Protein AF-A0A7G8GRQ2-F1 (afdb_monomer)

pLDDT: mean 92.29, std 4.64, range [76.75, 97.88]

Mean predicted aligned error: 3.94 Å

Radius of gyration: 13.97 Å; Cα contacts (8 Å, |Δi|>4): 128; chains: 1; bounding box: 30×27×38 Å

Structure (mmCIF, N/CA/C/O backbone):
data_AF-A0A7G8GRQ2-F1
#
_entry.id   AF-A0A7G8GRQ2-F1
#
loop_
_atom_site.group_PDB
_atom_site.id
_atom_site.type_symbol
_atom_site.label_atom_id
_atom_site.label_alt_id
_atom_site.label_comp_id
_atom_site.label_asym_id
_atom_site.label_entity_id
_atom_site.label_seq_id
_atom_site.pdbx_PDB_ins_code
_atom_site.Cartn_x
_atom_site.Cartn_y
_atom_site.Cartn_z
_atom_site.occupancy
_atom_site.B_iso_or_equiv
_atom_site.auth_seq_id
_atom_site.auth_comp_id
_atom_site.auth_asym_id
_atom_site.auth_atom_id
_atom_site.pdbx_PDB_model_num
ATOM 1 N N . MET A 1 1 ? -1.679 10.634 -0.866 1.00 83.69 1 MET A N 1
ATOM 2 C CA . MET A 1 1 ? -1.047 9.779 0.165 1.00 83.69 1 MET A CA 1
ATOM 3 C C . MET A 1 1 ? -1.827 10.027 1.447 1.00 83.69 1 MET A C 1
ATOM 5 O O . MET A 1 1 ? -2.154 11.190 1.668 1.00 83.69 1 MET A O 1
ATOM 9 N N . PRO A 1 2 ? -2.258 8.988 2.196 1.00 91.38 2 PRO A N 1
ATOM 10 C CA . PRO A 1 2 ? -3.297 9.176 3.208 1.00 91.38 2 PRO A CA 1
ATOM 11 C C . PRO A 1 2 ? -2.729 9.978 4.366 1.00 91.38 2 PRO A C 1
ATOM 13 O O . PRO A 1 2 ? -1.684 9.623 4.905 1.00 91.38 2 PRO A O 1
ATOM 16 N N . GLN A 1 3 ? -3.419 11.050 4.734 1.00 94.06 3 GLN A N 1
ATOM 17 C CA . GLN A 1 3 ? -3.066 11.836 5.907 1.00 94.06 3 GLN A CA 1
ATOM 18 C C . GLN A 1 3 ? -3.746 11.251 7.146 1.00 94.06 3 GLN A C 1
ATOM 20 O O . GLN A 1 3 ? -4.861 10.734 7.075 1.00 94.06 3 GLN A O 1
ATOM 25 N N . LEU A 1 4 ? -3.053 11.321 8.282 1.00 95.25 4 LEU A N 1
ATOM 26 C CA . LEU A 1 4 ? -3.534 10.786 9.550 1.00 95.25 4 LEU A CA 1
ATOM 27 C C . LEU A 1 4 ? -4.826 11.493 9.983 1.00 95.25 4 LEU A C 1
ATOM 29 O O . LEU A 1 4 ? -4.852 12.716 10.109 1.00 95.25 4 LEU A O 1
ATOM 33 N N . ASN A 1 5 ? -5.874 10.708 10.237 1.00 95.00 5 ASN A N 1
ATOM 34 C CA . ASN A 1 5 ? -7.220 11.147 10.618 1.00 95.00 5 ASN A CA 1
ATOM 35 C C . ASN A 1 5 ? -7.893 12.102 9.608 1.00 95.00 5 ASN A C 1
ATOM 37 O O . ASN A 1 5 ? -8.811 12.834 9.975 1.00 95.00 5 ASN A O 1
ATOM 41 N N . ALA A 1 6 ? -7.448 12.101 8.349 1.00 96.50 6 ALA A N 1
ATOM 42 C CA . ALA A 1 6 ? -8.084 12.852 7.272 1.00 96.50 6 ALA A CA 1
ATOM 43 C C . ALA A 1 6 ? -9.190 12.035 6.580 1.00 96.50 6 ALA A C 1
ATOM 45 O O . ALA A 1 6 ? -9.370 10.842 6.840 1.00 96.50 6 ALA A O 1
ATOM 46 N N . GLU A 1 7 ? -9.923 12.688 5.676 1.00 96.38 7 GLU A N 1
ATOM 47 C CA . GLU A 1 7 ? -10.927 12.023 4.847 1.00 96.38 7 GLU A CA 1
ATOM 48 C C . GLU A 1 7 ? -10.325 10.881 4.017 1.00 96.38 7 GLU A C 1
ATOM 50 O O . GLU A 1 7 ? -9.155 10.903 3.618 1.00 96.38 7 GLU A O 1
ATOM 55 N N . ALA 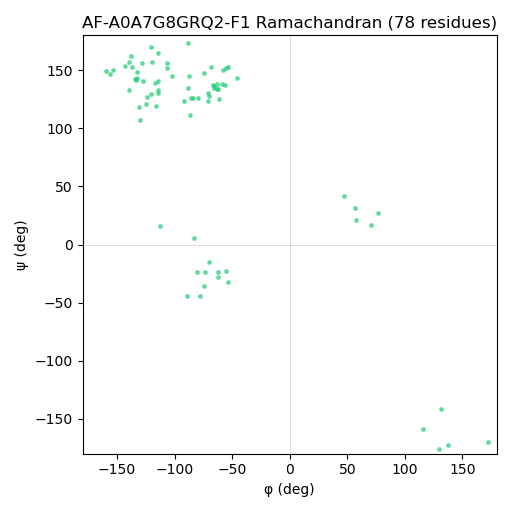A 1 8 ? -11.152 9.869 3.748 1.00 97.31 8 ALA A N 1
ATOM 56 C CA . ALA A 1 8 ? -10.761 8.752 2.906 1.00 97.31 8 ALA A CA 1
ATOM 57 C C . ALA A 1 8 ? -10.457 9.242 1.484 1.00 97.31 8 ALA A C 1
ATOM 59 O O . ALA A 1 8 ? -11.228 9.997 0.894 1.00 97.31 8 ALA A O 1
ATOM 60 N N . GLN A 1 9 ? -9.346 8.781 0.915 1.00 97.06 9 GLN A N 1
ATOM 61 C CA . GLN A 1 9 ? -8.939 9.126 -0.447 1.00 97.06 9 GLN A CA 1
ATOM 62 C C . GLN A 1 9 ? -9.156 7.929 -1.389 1.00 97.06 9 GLN A C 1
ATOM 64 O O . GLN A 1 9 ? -9.113 6.782 -0.934 1.00 97.06 9 GLN A O 1
ATOM 69 N N . PRO A 1 10 ? -9.314 8.151 -2.703 1.00 96.69 10 PRO A N 1
ATOM 70 C CA . PRO A 1 10 ? -9.397 7.068 -3.677 1.00 96.69 10 PRO A CA 1
ATOM 71 C C . PRO A 1 10 ? -8.155 6.164 -3.668 1.00 96.69 10 PRO A C 1
ATOM 73 O O . PRO A 1 10 ? -7.017 6.639 -3.630 1.00 96.69 10 PRO A O 1
ATOM 76 N N . ALA A 1 11 ? -8.377 4.856 -3.764 1.00 94.50 11 ALA A N 1
ATOM 77 C CA . ALA A 1 11 ? -7.358 3.819 -3.861 1.00 94.50 11 ALA A CA 1
ATOM 78 C C . ALA A 1 11 ? -7.692 2.884 -5.032 1.00 94.50 11 ALA A C 1
ATOM 80 O O . ALA A 1 11 ? -8.627 2.087 -4.967 1.00 94.50 11 ALA A O 1
ATOM 81 N N . VAL A 1 12 ? -6.924 2.994 -6.120 1.00 91.94 12 VAL A N 1
ATOM 82 C CA . VAL A 1 12 ? -7.133 2.199 -7.338 1.00 91.94 12 VAL A CA 1
ATOM 83 C C . VAL A 1 12 ? -6.284 0.926 -7.269 1.00 91.94 12 VAL A C 1
ATOM 85 O O . VAL A 1 12 ? -5.064 1.032 -7.113 1.00 91.94 12 VAL A O 1
ATOM 88 N N . PRO A 1 13 ? -6.883 -0.273 -7.393 1.00 89.19 13 PRO A N 1
ATOM 89 C CA . PRO A 1 13 ? -6.125 -1.516 -7.403 1.00 89.19 13 PRO A CA 1
ATOM 90 C C . PRO A 1 13 ? -5.241 -1.594 -8.652 1.00 89.19 13 PRO A C 1
ATOM 92 O O . PRO A 1 13 ? -5.670 -1.290 -9.765 1.00 89.19 13 PRO A O 1
ATOM 95 N N . LEU A 1 14 ? -3.996 -2.025 -8.459 1.00 89.38 14 LEU A N 1
ATOM 96 C CA . LEU A 1 14 ? -3.025 -2.252 -9.526 1.00 89.38 14 LEU A CA 1
ATOM 97 C C . LEU A 1 14 ? -2.586 -3.723 -9.530 1.00 89.38 14 LEU A C 1
ATOM 99 O O . LEU A 1 14 ? -2.659 -4.381 -8.490 1.00 89.38 14 LEU A O 1
ATOM 103 N N . PRO A 1 15 ? -2.086 -4.245 -10.666 1.00 88.94 15 PRO A N 1
ATOM 104 C CA . PRO A 1 15 ? -1.549 -5.601 -10.730 1.00 88.94 15 PRO A CA 1
ATOM 105 C C . PRO A 1 15 ? -0.445 -5.854 -9.693 1.00 88.94 15 PRO A C 1
ATOM 107 O O . PRO A 1 15 ? 0.300 -4.946 -9.314 1.00 88.94 15 PRO A O 1
ATOM 110 N N . ALA A 1 16 ? -0.291 -7.106 -9.262 1.00 89.38 16 ALA A N 1
ATOM 111 C CA . ALA A 1 16 ? 0.752 -7.489 -8.316 1.00 89.38 16 ALA A CA 1
ATOM 112 C C . ALA A 1 16 ? 2.165 -7.259 -8.888 1.00 89.38 16 ALA A C 1
ATOM 114 O O . ALA A 1 16 ? 2.455 -7.577 -10.043 1.00 89.38 16 ALA A O 1
ATOM 115 N N . HIS A 1 17 ? 3.069 -6.742 -8.053 1.00 88.25 17 HIS A N 1
ATOM 116 C CA . HIS A 1 17 ? 4.459 -6.466 -8.419 1.00 88.25 17 HIS A CA 1
ATOM 117 C C . HIS A 1 17 ? 5.418 -7.481 -7.779 1.00 88.25 17 HIS A C 1
ATOM 119 O O . HIS A 1 17 ? 5.166 -8.024 -6.703 1.00 88.25 17 HIS A O 1
ATOM 125 N N . ARG A 1 18 ? 6.562 -7.734 -8.431 1.00 90.31 18 ARG A N 1
ATOM 126 C CA . ARG A 1 18 ? 7.628 -8.587 -7.871 1.00 90.31 18 ARG A CA 1
ATOM 127 C C . ARG A 1 18 ? 8.246 -7.913 -6.645 1.00 90.31 18 ARG A C 1
ATOM 129 O O . ARG A 1 18 ? 8.592 -6.742 -6.729 1.00 90.31 18 ARG A O 1
ATOM 136 N N . LYS A 1 19 ? 8.497 -8.668 -5.568 1.00 91.25 19 LYS A N 1
ATOM 137 C CA . LYS A 1 19 ? 9.087 -8.144 -4.316 1.00 91.25 19 LYS A CA 1
ATOM 138 C C . LYS A 1 19 ? 10.396 -7.377 -4.511 1.00 91.25 19 LYS A C 1
ATOM 140 O O . LYS A 1 19 ? 10.623 -6.409 -3.807 1.00 91.25 19 LYS A O 1
ATOM 145 N N . VAL A 1 20 ? 11.207 -7.756 -5.503 1.00 90.75 20 VAL A N 1
ATOM 146 C CA . VAL A 1 20 ? 12.452 -7.046 -5.851 1.00 90.75 20 VAL A CA 1
ATOM 147 C C . VAL A 1 20 ? 12.236 -5.553 -6.135 1.00 90.75 20 VAL A C 1
ATOM 149 O O . VAL A 1 20 ? 13.164 -4.777 -5.981 1.00 90.75 20 VAL A O 1
ATOM 152 N N . TRP A 1 21 ? 11.022 -5.124 -6.502 1.00 88.38 21 TRP A N 1
ATOM 153 C CA . TRP A 1 21 ? 10.688 -3.708 -6.690 1.00 88.38 21 TRP A CA 1
ATOM 154 C C . TRP A 1 21 ? 10.645 -2.891 -5.400 1.00 88.38 21 TRP A C 1
ATOM 156 O O . TRP A 1 21 ? 10.656 -1.667 -5.476 1.00 88.38 21 TRP A O 1
ATOM 166 N N . LEU A 1 22 ? 10.609 -3.534 -4.234 1.00 90.62 22 LEU A N 1
ATOM 167 C CA . LEU A 1 22 ? 10.688 -2.830 -2.960 1.00 90.62 22 LEU A CA 1
ATOM 168 C C . LEU A 1 22 ? 12.106 -2.319 -2.671 1.00 90.62 22 LEU A C 1
ATOM 170 O O . LEU A 1 22 ? 12.233 -1.344 -1.939 1.00 90.62 22 LEU A O 1
ATOM 174 N N . GLU A 1 23 ? 13.152 -2.913 -3.261 1.00 88.19 23 GLU A N 1
ATOM 175 C CA . GLU A 1 23 ? 14.560 -2.611 -2.946 1.00 88.19 23 GLU A CA 1
ATOM 176 C C . GLU A 1 23 ? 15.106 -1.316 -3.582 1.00 88.19 23 GLU A C 1
ATOM 178 O O . GLU A 1 23 ? 15.757 -0.538 -2.872 1.00 88.19 23 GLU A O 1
ATOM 183 N N . PRO A 1 24 ? 14.860 -1.009 -4.875 1.00 84.06 24 PRO A N 1
ATOM 184 C CA . PRO A 1 24 ? 15.364 0.213 -5.489 1.00 84.06 24 PRO A CA 1
ATOM 185 C C . PRO A 1 24 ? 14.793 1.466 -4.819 1.00 84.06 24 PRO A C 1
ATOM 187 O O . PRO A 1 24 ? 13.586 1.580 -4.611 1.00 84.06 24 PRO A O 1
ATOM 190 N N . ARG A 1 25 ? 15.658 2.446 -4.528 1.00 86.25 25 ARG A N 1
ATOM 191 C CA . ARG A 1 25 ? 15.221 3.781 -4.087 1.00 86.25 25 ARG A CA 1
ATOM 192 C C . ARG A 1 25 ? 14.662 4.597 -5.255 1.00 86.25 25 ARG A C 1
ATOM 194 O O . ARG A 1 25 ? 13.700 5.334 -5.075 1.00 86.25 25 ARG A O 1
ATOM 201 N N . SER A 1 26 ? 15.247 4.439 -6.439 1.00 90.19 26 SER A N 1
ATOM 202 C CA . SER A 1 26 ? 14.750 5.004 -7.689 1.00 90.19 26 SER A CA 1
ATOM 203 C C . SER A 1 26 ? 15.248 4.196 -8.890 1.00 90.19 26 SER A C 1
ATOM 205 O O . SER A 1 26 ? 16.329 3.605 -8.836 1.00 90.19 26 SER A O 1
ATOM 207 N N . ALA A 1 27 ? 14.443 4.104 -9.950 1.00 90.12 27 ALA A N 1
ATOM 208 C CA . ALA A 1 27 ? 14.792 3.360 -11.160 1.00 90.12 27 ALA A CA 1
ATOM 209 C C . ALA A 1 27 ? 13.969 3.806 -12.377 1.00 90.12 27 ALA A C 1
ATOM 211 O O . ALA A 1 27 ? 12.789 4.144 -12.263 1.00 90.12 27 ALA A O 1
ATOM 212 N N . ALA A 1 28 ? 14.568 3.709 -13.566 1.00 90.25 28 ALA A N 1
ATOM 213 C CA . ALA A 1 28 ? 13.830 3.813 -14.819 1.00 90.25 28 ALA A CA 1
ATOM 214 C C . ALA A 1 28 ? 12.862 2.632 -14.965 1.00 90.25 28 ALA A C 1
ATOM 216 O O . ALA A 1 28 ? 13.227 1.467 -14.772 1.00 90.25 28 ALA A O 1
ATOM 217 N N . VAL A 1 29 ? 11.627 2.920 -15.363 1.00 86.50 29 VAL A N 1
ATOM 218 C CA . VAL A 1 29 ? 10.645 1.893 -15.695 1.00 86.50 29 VAL A CA 1
ATOM 219 C C . VAL A 1 29 ? 10.934 1.388 -17.107 1.00 86.50 29 VAL A C 1
ATOM 221 O O . VAL A 1 29 ? 11.012 2.159 -18.064 1.00 86.50 29 VAL A O 1
ATOM 224 N N . SER A 1 30 ? 11.083 0.067 -17.238 1.00 81.81 30 SER A N 1
ATOM 225 C CA . SER A 1 30 ? 11.332 -0.607 -18.522 1.00 81.81 30 SER A CA 1
ATOM 226 C C . SER A 1 30 ? 10.416 -0.116 -19.652 1.00 81.81 30 SER A C 1
ATOM 228 O O . SER A 1 30 ? 9.229 0.143 -19.435 1.00 81.81 30 SER A O 1
ATOM 230 N N . GLY A 1 31 ? 10.963 -0.037 -20.869 1.00 83.69 31 GLY A N 1
ATOM 231 C CA . GLY A 1 31 ? 10.219 0.386 -22.060 1.00 83.69 31 GLY A CA 1
ATOM 232 C C . GLY A 1 31 ? 9.978 1.895 -22.149 1.00 83.69 31 GLY A C 1
ATOM 233 O O . GLY A 1 31 ? 8.986 2.302 -22.738 1.00 83.69 31 GLY A O 1
ATOM 234 N N . ASN A 1 32 ? 10.850 2.714 -21.545 1.00 84.12 32 ASN A N 1
ATOM 235 C CA . ASN A 1 32 ? 10.756 4.180 -21.547 1.00 84.12 32 ASN A CA 1
ATOM 236 C C . ASN A 1 32 ? 9.425 4.715 -20.978 1.00 84.12 32 ASN A C 1
ATOM 238 O O . ASN A 1 32 ? 8.924 5.754 -21.397 1.00 84.12 32 ASN A O 1
ATOM 242 N N . ARG A 1 33 ? 8.839 3.991 -20.015 1.00 89.44 33 ARG A N 1
ATOM 243 C CA . ARG A 1 33 ? 7.542 4.330 -19.400 1.00 89.44 33 ARG A CA 1
ATOM 244 C C . ARG A 1 33 ? 7.648 5.360 -18.274 1.00 89.44 33 ARG A C 1
ATOM 246 O O . ARG A 1 33 ? 6.661 5.635 -17.602 1.00 89.44 33 ARG A O 1
ATOM 253 N N . GLY A 1 34 ? 8.840 5.910 -18.066 1.00 91.19 34 GLY A N 1
ATOM 254 C CA . GLY A 1 34 ? 9.119 6.924 -17.059 1.00 91.19 34 G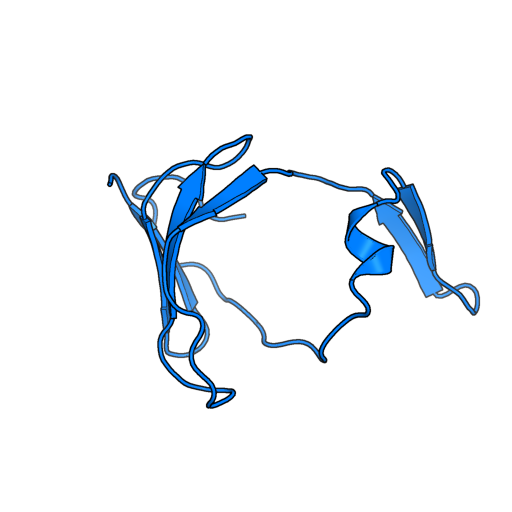LY A CA 1
ATOM 255 C C . GLY A 1 34 ? 10.080 6.443 -15.979 1.00 91.19 34 GLY A C 1
ATOM 256 O O . GLY A 1 34 ? 10.861 5.510 -16.177 1.00 91.19 34 GLY A O 1
ATOM 257 N N . TRP A 1 35 ? 10.024 7.116 -14.836 1.00 92.00 35 TRP A N 1
ATOM 258 C CA . TRP A 1 35 ? 10.913 6.930 -13.697 1.00 92.00 35 TRP A CA 1
ATOM 259 C C . TRP A 1 35 ? 10.085 6.708 -12.433 1.00 92.00 35 TRP A C 1
ATOM 261 O O . TRP A 1 35 ? 9.051 7.350 -12.255 1.00 92.00 35 TRP A O 1
ATOM 271 N N . ALA A 1 36 ? 10.529 5.800 -11.571 1.00 92.19 36 ALA A N 1
ATOM 272 C CA . ALA A 1 36 ? 9.922 5.552 -10.271 1.00 92.19 36 ALA A CA 1
ATOM 273 C C . ALA A 1 36 ? 10.897 5.948 -9.159 1.00 92.19 36 ALA A C 1
ATOM 275 O O . ALA A 1 36 ? 12.094 5.673 -9.250 1.00 92.19 36 ALA A O 1
ATOM 276 N N . GLU A 1 37 ? 10.375 6.553 -8.096 1.00 93.69 37 GLU A N 1
ATOM 277 C CA . GLU A 1 37 ? 11.106 6.886 -6.875 1.00 93.69 37 GLU A CA 1
ATOM 278 C C . GLU A 1 37 ? 10.279 6.467 -5.656 1.00 93.69 37 GLU A C 1
ATOM 280 O O . GLU A 1 37 ? 9.051 6.586 -5.639 1.00 93.69 37 GLU A O 1
ATOM 285 N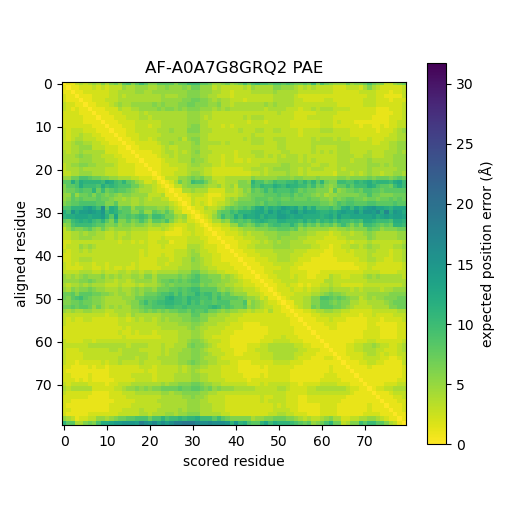 N . ARG A 1 38 ? 10.957 5.951 -4.630 1.00 92.81 38 ARG A N 1
ATOM 286 C CA . ARG A 1 38 ? 10.342 5.615 -3.349 1.00 92.81 38 ARG A CA 1
ATOM 287 C C . ARG A 1 38 ? 9.980 6.892 -2.592 1.00 92.81 38 ARG A C 1
ATOM 289 O O . ARG A 1 38 ? 10.859 7.679 -2.263 1.00 92.81 38 ARG A O 1
ATOM 296 N N . ILE A 1 39 ? 8.704 7.022 -2.233 1.00 93.00 39 ILE A N 1
ATOM 297 C CA . ILE A 1 39 ? 8.198 8.136 -1.414 1.00 93.00 39 ILE A CA 1
ATOM 298 C C . ILE A 1 39 ? 8.282 7.802 0.084 1.00 93.00 39 ILE A C 1
ATOM 300 O O . ILE A 1 39 ? 8.747 8.622 0.866 1.00 93.00 39 ILE A O 1
ATOM 304 N N . HIS A 1 40 ? 7.882 6.587 0.473 1.00 92.88 40 HIS A N 1
ATOM 305 C CA . HIS A 1 40 ? 7.893 6.105 1.858 1.00 92.88 40 HIS A CA 1
ATOM 306 C C . HIS A 1 40 ? 8.279 4.625 1.924 1.00 92.88 40 HIS A C 1
ATOM 308 O O . HIS A 1 40 ? 8.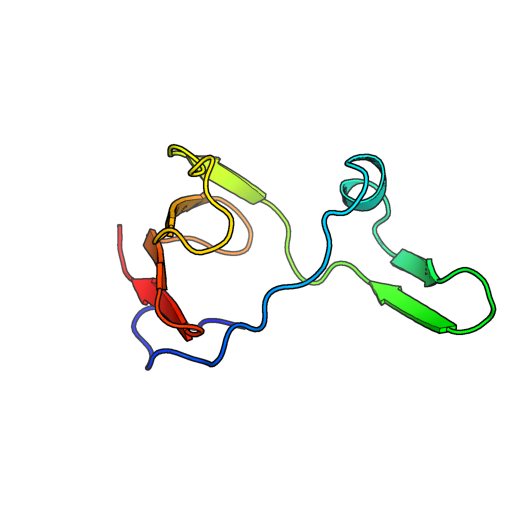048 3.874 0.969 1.00 92.88 40 HIS A O 1
ATOM 314 N N . ALA A 1 41 ? 8.840 4.206 3.055 1.00 94.50 41 ALA A N 1
ATOM 315 C CA . ALA A 1 41 ? 9.058 2.809 3.414 1.00 94.50 41 ALA A CA 1
ATOM 316 C C . ALA A 1 41 ? 8.706 2.543 4.883 1.00 94.50 41 ALA A C 1
ATOM 318 O O . ALA A 1 41 ? 8.596 3.451 5.707 1.00 94.50 41 ALA A O 1
ATOM 319 N N . GLY A 1 42 ? 8.523 1.265 5.197 1.00 94.62 42 GLY A N 1
ATOM 320 C CA . GLY A 1 42 ? 8.159 0.818 6.529 1.00 94.62 42 GLY A CA 1
ATOM 321 C C . GLY A 1 42 ? 7.826 -0.667 6.568 1.00 94.62 42 GLY A C 1
ATOM 322 O O . GLY A 1 42 ? 8.032 -1.401 5.596 1.00 94.62 42 GLY A O 1
ATOM 323 N N . SER A 1 43 ? 7.286 -1.080 7.702 1.00 96.31 43 SER A N 1
ATOM 324 C CA . SER A 1 43 ? 6.733 -2.400 7.978 1.00 96.31 43 SER A CA 1
ATOM 325 C C . SER A 1 43 ? 5.228 -2.302 8.223 1.00 96.31 43 SER A C 1
ATOM 327 O O . SER A 1 43 ? 4.666 -1.225 8.426 1.00 96.31 43 SER A O 1
ATOM 329 N N . TYR A 1 44 ? 4.556 -3.450 8.182 1.00 96.75 44 TYR A N 1
ATOM 330 C CA . TYR A 1 44 ? 3.165 -3.553 8.595 1.00 96.75 44 TYR A CA 1
ATOM 331 C C . TYR A 1 44 ? 2.938 -4.808 9.435 1.00 96.75 44 TYR A C 1
ATOM 333 O O . TYR A 1 44 ? 3.605 -5.827 9.243 1.00 96.75 44 TYR A O 1
ATOM 341 N N . CYS A 1 45 ? 1.939 -4.735 10.308 1.00 96.94 45 CYS A N 1
ATOM 342 C CA . CYS A 1 45 ? 1.409 -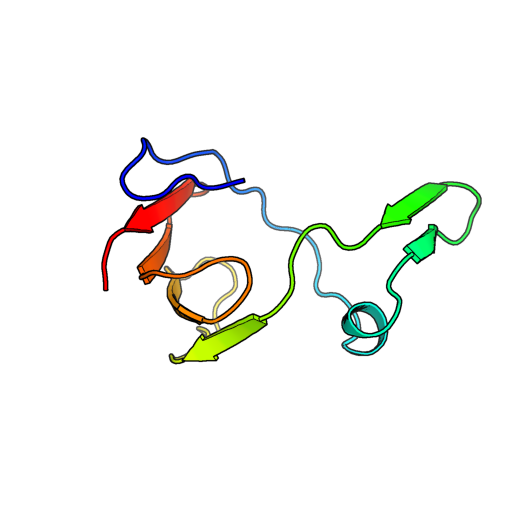5.847 11.082 1.00 96.94 45 CYS A CA 1
ATOM 343 C C . CYS A 1 45 ? -0.056 -6.091 10.692 1.00 96.94 45 CYS A C 1
ATOM 345 O O . CYS A 1 45 ? -0.828 -5.151 10.499 1.00 96.94 45 CYS A O 1
ATOM 347 N N . GLY A 1 46 ? -0.448 -7.359 10.566 1.00 94.44 46 GLY A N 1
ATOM 348 C CA . GLY A 1 46 ? -1.805 -7.756 10.187 1.00 94.44 46 GLY A CA 1
ATOM 349 C C . GLY A 1 46 ? -1.827 -8.904 9.181 1.00 94.44 46 GLY A C 1
ATOM 350 O O . GLY A 1 46 ? -0.795 -9.501 8.871 1.00 94.44 46 GLY A O 1
ATOM 351 N N . VAL A 1 47 ? -3.018 -9.224 8.675 1.00 93.12 47 VAL A N 1
ATOM 352 C CA . VAL A 1 47 ? -3.226 -10.311 7.710 1.00 93.12 47 VAL A CA 1
ATOM 353 C C . VAL A 1 47 ? -3.717 -9.720 6.399 1.00 93.12 47 VAL A C 1
ATOM 355 O O . VAL A 1 47 ? -4.786 -9.117 6.345 1.00 93.12 47 VAL A O 1
ATOM 358 N N . LEU A 1 48 ? -2.948 -9.922 5.329 1.00 91.75 48 LEU A N 1
ATOM 359 C CA . LEU A 1 48 ? -3.422 -9.617 3.985 1.00 91.75 48 LEU A CA 1
ATOM 360 C C . LEU A 1 48 ? -4.490 -10.642 3.576 1.00 91.75 48 LEU A C 1
ATOM 362 O O . LEU A 1 48 ? -4.253 -11.851 3.700 1.00 91.75 48 LEU A O 1
ATOM 366 N N . PRO A 1 49 ? -5.655 -10.199 3.081 1.00 90.19 49 PRO A N 1
ATOM 367 C CA . PRO A 1 49 ? -6.675 -11.114 2.610 1.00 90.19 49 PRO A CA 1
ATOM 368 C C . PRO A 1 49 ? -6.217 -11.832 1.334 1.00 90.19 49 PRO A C 1
ATOM 370 O O . PRO A 1 49 ? -5.418 -11.322 0.552 1.00 90.19 49 PRO A O 1
ATOM 373 N N . LYS A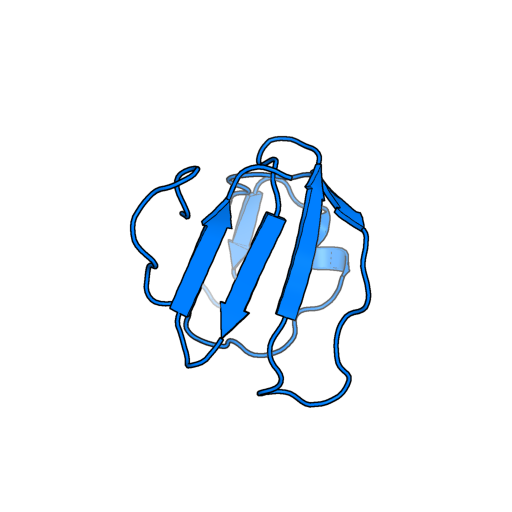 1 50 ? -6.749 -13.037 1.108 1.00 88.44 50 LYS A N 1
ATOM 374 C CA . LYS A 1 50 ? -6.477 -13.816 -0.114 1.00 88.44 50 LYS A CA 1
ATOM 375 C C . LYS A 1 50 ? -7.322 -13.371 -1.310 1.00 88.44 50 LYS A C 1
ATOM 377 O O . LYS A 1 50 ? -6.952 -13.652 -2.442 1.00 88.44 50 LYS A O 1
ATOM 382 N N . ALA A 1 51 ? -8.472 -12.747 -1.055 1.00 88.38 51 ALA A N 1
ATOM 383 C CA . ALA A 1 51 ? -9.379 -12.273 -2.092 1.00 88.38 51 ALA A CA 1
ATOM 384 C C . ALA A 1 51 ? -8.999 -10.850 -2.522 1.00 88.38 51 ALA A C 1
ATOM 386 O O . ALA A 1 51 ? -8.772 -9.992 -1.674 1.00 88.38 51 ALA A O 1
ATOM 387 N N . GLU A 1 52 ? -8.975 -10.604 -3.833 1.00 79.81 52 GLU A N 1
ATOM 388 C CA . GLU A 1 52 ? -8.454 -9.364 -4.435 1.00 79.81 52 GLU A CA 1
ATOM 389 C C . GLU A 1 52 ? -9.221 -8.094 -4.031 1.00 79.81 52 GLU A C 1
ATOM 391 O O . GLU A 1 52 ? -8.633 -7.021 -3.976 1.00 79.81 52 GLU A O 1
ATOM 396 N N . ASN A 1 53 ? -10.510 -8.221 -3.702 1.00 83.19 53 ASN A N 1
ATOM 397 C CA . ASN A 1 53 ? -11.391 -7.098 -3.356 1.00 83.19 53 ASN A CA 1
ATOM 398 C C . ASN A 1 53 ? 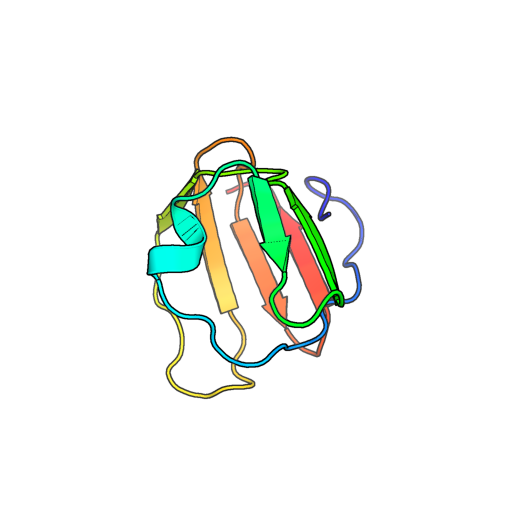-11.842 -7.113 -1.889 1.00 83.19 53 ASN A C 1
ATOM 400 O O . ASN A 1 53 ? -12.835 -6.477 -1.542 1.00 83.19 53 ASN A O 1
ATOM 404 N N . ALA A 1 54 ? -11.176 -7.894 -1.039 1.00 90.31 54 ALA A N 1
ATOM 405 C CA . ALA A 1 54 ? -11.499 -7.914 0.379 1.00 90.31 54 ALA A CA 1
ATOM 406 C C . ALA A 1 54 ? -10.993 -6.648 1.077 1.00 90.31 54 ALA A C 1
ATOM 408 O O . ALA A 1 54 ? -9.939 -6.114 0.732 1.00 90.31 54 ALA A O 1
ATOM 409 N N . ASP A 1 55 ? -11.734 -6.220 2.097 1.00 94.38 55 ASP A N 1
ATOM 410 C CA . ASP A 1 55 ? -11.316 -5.144 2.987 1.00 94.38 55 ASP A CA 1
ATOM 411 C C . ASP A 1 55 ? -9.960 -5.475 3.627 1.00 94.38 55 ASP A C 1
ATOM 413 O O . ASP A 1 55 ? -9.709 -6.597 4.081 1.00 94.38 55 ASP A O 1
ATOM 417 N N . ILE A 1 56 ? -9.088 -4.472 3.676 1.00 95.88 56 ILE A N 1
ATOM 418 C CA . ILE A 1 56 ? -7.755 -4.567 4.265 1.00 95.88 56 ILE A CA 1
ATOM 419 C C . ILE A 1 56 ? -7.713 -3.656 5.486 1.00 95.88 56 ILE A C 1
ATOM 421 O O . ILE A 1 56 ? -8.044 -2.475 5.389 1.00 95.88 56 ILE A O 1
ATOM 425 N N . THR A 1 57 ? -7.238 -4.198 6.604 1.00 96.75 57 THR A N 1
ATOM 426 C CA . THR A 1 57 ? -6.904 -3.434 7.809 1.00 96.75 57 THR A CA 1
ATOM 427 C C . THR A 1 57 ? -5.516 -3.854 8.271 1.00 96.75 57 THR A C 1
ATOM 429 O O . THR A 1 57 ? -5.304 -5.028 8.581 1.00 96.75 57 THR A O 1
ATOM 432 N N . LEU A 1 58 ? -4.569 -2.917 8.293 1.00 97.50 58 LEU A N 1
ATOM 433 C CA . LEU A 1 58 ? -3.175 -3.159 8.673 1.00 97.50 58 LEU A CA 1
ATOM 434 C C . LEU A 1 58 ? -2.689 -2.069 9.624 1.00 97.50 58 LEU A C 1
ATOM 436 O O . LEU A 1 58 ? -2.981 -0.894 9.420 1.00 97.50 58 LEU A O 1
ATOM 440 N N . GLN A 1 59 ? -1.873 -2.447 10.601 1.00 97.88 59 GLN A N 1
ATOM 441 C CA . GLN A 1 59 ? -1.089 -1.489 11.371 1.00 97.88 59 GLN A CA 1
ATOM 442 C C . GLN A 1 59 ? 0.193 -1.174 10.599 1.00 97.88 59 GLN A C 1
ATOM 444 O O . GLN A 1 59 ? 0.921 -2.095 10.232 1.00 97.88 59 GLN A O 1
ATOM 449 N N . LEU A 1 60 ? 0.470 0.104 10.348 1.00 97.19 60 LEU A N 1
ATOM 450 C CA . LEU A 1 60 ? 1.677 0.573 9.669 1.00 97.19 60 LEU A CA 1
ATOM 451 C C . LEU A 1 60 ? 2.690 1.147 10.658 1.00 97.19 60 LEU A C 1
ATOM 453 O O . LEU A 1 60 ? 2.313 1.803 11.638 1.00 97.19 60 LEU A O 1
ATOM 457 N N . GLU A 1 61 ? 3.968 0.936 10.354 1.00 96.44 61 GLU A N 1
ATOM 458 C CA . GLU A 1 61 ? 5.121 1.420 11.111 1.00 96.44 61 GLU A CA 1
ATOM 459 C C . GLU A 1 61 ? 6.220 1.893 10.142 1.00 96.44 61 GLU A C 1
ATOM 461 O O . GLU A 1 61 ? 6.557 1.185 9.194 1.00 96.44 61 GLU A O 1
ATOM 466 N N . GLY A 1 62 ? 6.811 3.070 10.370 1.00 94.69 62 GLY A N 1
ATOM 467 C CA . GLY A 1 62 ? 7.866 3.637 9.519 1.00 94.69 62 GLY A CA 1
ATOM 468 C C . GLY A 1 62 ? 7.582 5.088 9.145 1.00 94.69 62 GLY A C 1
ATOM 469 O O . GLY A 1 62 ? 7.052 5.841 9.960 1.00 94.69 62 GLY A O 1
ATOM 470 N N . ASP A 1 63 ? 7.899 5.473 7.905 1.00 94.00 63 ASP A N 1
ATOM 471 C CA . ASP A 1 63 ? 7.645 6.838 7.413 1.00 94.00 63 ASP A CA 1
ATOM 472 C C . ASP A 1 63 ? 6.143 7.186 7.407 1.00 94.00 63 ASP A C 1
ATOM 474 O O . ASP A 1 63 ? 5.759 8.355 7.451 1.00 94.00 63 ASP A O 1
ATOM 478 N N . LEU A 1 64 ? 5.296 6.153 7.345 1.00 92.88 64 LEU A N 1
ATOM 479 C CA . LEU A 1 64 ? 3.859 6.228 7.550 1.00 92.88 64 LEU A CA 1
ATOM 480 C C . LEU A 1 64 ? 3.465 5.329 8.721 1.00 92.88 64 LEU A C 1
ATOM 482 O O . LEU A 1 64 ? 3.798 4.146 8.733 1.00 92.88 64 LEU A O 1
ATOM 486 N N . GLN A 1 65 ? 2.711 5.882 9.669 1.00 95.81 65 GLN A N 1
ATOM 487 C CA . GLN A 1 65 ? 2.321 5.195 10.899 1.00 95.81 65 GLN A CA 1
ATOM 488 C C . GLN A 1 65 ? 0.826 5.346 11.187 1.00 95.81 65 GLN A C 1
ATOM 490 O O . GLN A 1 65 ? 0.252 6.411 10.957 1.00 95.81 65 GLN A O 1
ATOM 495 N N . GLY A 1 66 ? 0.214 4.293 11.726 1.00 96.75 66 GLY A N 1
ATOM 496 C CA . GLY A 1 66 ? -1.207 4.267 12.087 1.00 96.75 66 GLY A CA 1
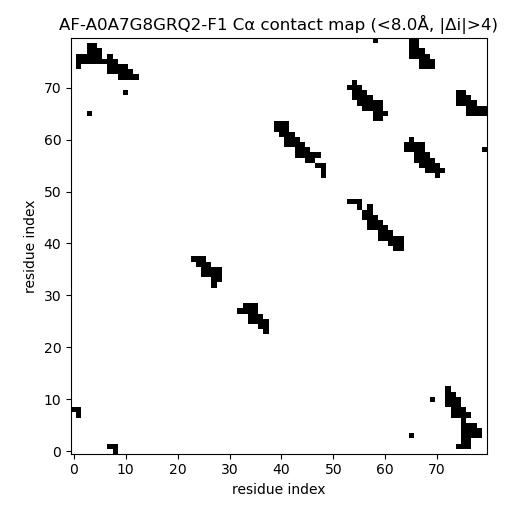ATOM 497 C C . GLY A 1 66 ? -1.940 3.051 11.526 1.00 96.75 66 GLY A C 1
ATOM 498 O O . GLY A 1 66 ? -1.336 2.180 10.902 1.00 96.75 66 GLY A O 1
ATOM 499 N N . CYS A 1 67 ? -3.249 2.998 11.743 1.00 97.75 67 CYS A N 1
ATOM 500 C CA . CYS A 1 67 ? -4.101 1.943 11.212 1.00 97.75 67 CYS A CA 1
ATOM 501 C C . CYS A 1 67 ? -4.567 2.324 9.799 1.00 97.75 67 CYS A C 1
ATOM 503 O O . CYS A 1 67 ? -5.317 3.286 9.614 1.00 97.75 67 CYS A O 1
ATOM 505 N N . LEU A 1 68 ? -4.087 1.596 8.789 1.00 97.50 68 LEU A N 1
ATOM 506 C CA . LEU A 1 68 ? -4.515 1.724 7.400 1.00 97.50 68 LEU A CA 1
ATOM 507 C C . LEU A 1 68 ? -5.747 0.858 7.169 1.00 97.50 68 LEU A C 1
ATOM 509 O O . LEU A 1 68 ? -5.693 -0.361 7.354 1.00 97.50 68 LEU A O 1
ATOM 513 N N . ARG A 1 69 ? -6.810 1.472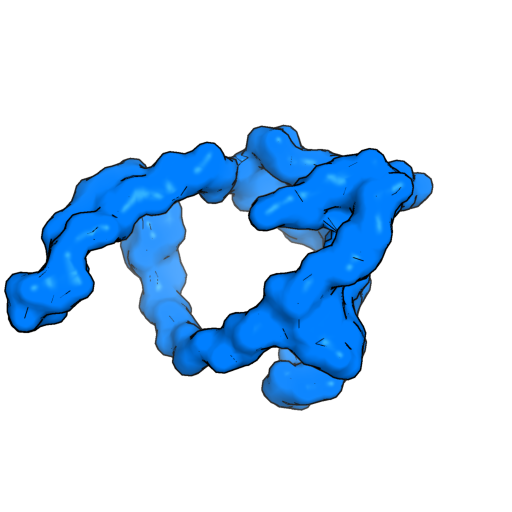 6.652 1.00 97.12 69 ARG A N 1
ATOM 514 C CA . ARG A 1 69 ? -7.978 0.765 6.129 1.00 97.12 69 ARG A CA 1
ATOM 515 C C . ARG A 1 69 ? -8.093 0.987 4.627 1.00 97.12 69 ARG A C 1
ATOM 517 O O . ARG A 1 69 ? -7.992 2.124 4.173 1.00 97.12 69 ARG A O 1
ATOM 524 N N . ILE A 1 70 ? -8.321 -0.081 3.867 1.00 96.38 70 ILE A N 1
ATOM 525 C CA . ILE A 1 70 ? -8.674 -0.025 2.444 1.00 96.38 70 ILE A CA 1
ATOM 526 C C . ILE A 1 70 ? -9.975 -0.792 2.251 1.00 96.38 70 ILE A C 1
ATOM 528 O O . ILE A 1 70 ? -10.044 -1.980 2.562 1.00 96.38 70 ILE A O 1
ATOM 532 N N . ASN A 1 71 ? -11.003 -0.118 1.749 1.00 95.31 71 ASN A N 1
ATOM 533 C CA . ASN A 1 71 ? -12.290 -0.723 1.437 1.00 95.31 71 ASN A CA 1
ATOM 534 C C . ASN A 1 71 ? -13.002 0.060 0.333 1.00 95.31 71 ASN A C 1
ATOM 536 O O . ASN A 1 71 ? -12.814 1.265 0.193 1.00 95.31 71 ASN A O 1
ATOM 540 N N . SER A 1 72 ? -13.819 -0.622 -0.473 1.00 92.25 72 SER A N 1
ATOM 541 C CA . SER A 1 72 ? -14.672 0.024 -1.490 1.00 92.25 72 SER A CA 1
ATOM 542 C C . SER A 1 72 ? -13.943 1.069 -2.364 1.00 92.25 72 SER A C 1
ATOM 544 O O . SER A 1 72 ? -14.456 2.160 -2.617 1.00 92.25 72 SER A O 1
ATOM 546 N N . GLY A 1 73 ? -12.709 0.767 -2.787 1.00 93.75 73 GLY A N 1
ATOM 547 C CA . GLY A 1 73 ? -11.898 1.653 -3.634 1.00 93.75 73 GLY A CA 1
ATOM 548 C C . GLY A 1 73 ? -11.373 2.919 -2.948 1.00 93.75 73 GLY A C 1
ATOM 549 O O . GLY A 1 73 ? -10.978 3.856 -3.637 1.00 93.75 73 GLY A O 1
ATOM 550 N N . HIS A 1 74 ? -11.374 2.970 -1.617 1.00 96.94 74 HIS A N 1
ATOM 551 C CA . HIS A 1 74 ? -10.852 4.082 -0.830 1.00 96.94 74 HIS A CA 1
ATOM 552 C C . HIS A 1 74 ? -9.874 3.586 0.230 1.00 96.94 74 HIS A C 1
ATOM 554 O O . HIS A 1 74 ? -9.932 2.429 0.652 1.00 96.94 74 HIS A O 1
ATOM 560 N N . CYS A 1 75 ? -8.984 4.468 0.677 1.00 97.00 75 CYS A N 1
ATOM 561 C CA . CYS A 1 75 ? -8.154 4.227 1.844 1.00 97.00 75 CYS A CA 1
ATOM 562 C C . CYS A 1 75 ? -8.136 5.409 2.811 1.00 97.00 75 CYS A C 1
ATOM 564 O O . CYS A 1 75 ? -8.219 6.572 2.411 1.00 97.00 75 CYS A O 1
ATOM 566 N N . SER A 1 76 ? -7.998 5.097 4.094 1.00 97.69 76 SER A N 1
ATOM 567 C CA . SER A 1 76 ? -7.853 6.067 5.175 1.00 97.69 76 SER A CA 1
ATOM 568 C C . SER A 1 76 ? -6.812 5.590 6.181 1.00 97.69 76 SER A C 1
ATOM 570 O O . SER A 1 76 ? -6.504 4.399 6.267 1.00 97.69 76 SER A O 1
ATOM 572 N N . LEU A 1 77 ? -6.250 6.541 6.921 1.00 97.81 77 LEU A N 1
ATOM 573 C CA . LEU A 1 77 ? -5.286 6.283 7.978 1.00 97.81 77 LEU A CA 1
ATOM 574 C C . LEU A 1 77 ? -5.809 6.894 9.272 1.00 97.81 77 LEU A C 1
ATOM 576 O O . LEU A 1 77 ? -6.118 8.084 9.302 1.00 97.81 77 LEU A O 1
ATOM 580 N N . SER A 1 78 ? -5.883 6.103 10.332 1.00 97.62 78 SER A N 1
ATOM 581 C CA . SER A 1 78 ? -6.268 6.578 11.660 1.00 97.62 78 SER A CA 1
ATOM 582 C C . SER A 1 78 ? -5.164 6.334 12.679 1.00 97.62 78 SER A C 1
ATOM 584 O O . SER A 1 78 ? -4.193 5.620 12.416 1.00 97.62 78 SER A O 1
ATOM 586 N N . ASN A 1 79 ? -5.331 6.907 13.869 1.00 92.06 79 ASN A N 1
ATOM 587 C CA . ASN A 1 79 ? -4.552 6.477 15.028 1.00 92.06 79 ASN A CA 1
ATOM 588 C C . ASN A 1 79 ? -4.687 4.944 15.235 1.00 92.06 79 ASN A C 1
ATOM 590 O O . ASN A 1 79 ? -5.693 4.378 14.784 1.00 92.06 79 ASN A O 1
ATOM 594 N N . PRO A 1 80 ? -3.675 4.294 15.847 1.00 76.75 80 PRO A N 1
ATOM 595 C CA . PRO A 1 80 ? -3.697 2.864 16.168 1.00 76.75 80 PRO A CA 1
ATOM 596 C C . PRO A 1 80 ? -4.929 2.439 16.973 1.00 76.75 80 PRO A C 1
ATOM 598 O O . PRO A 1 80 ? -5.379 3.243 17.824 1.00 76.75 80 PRO A O 1
#

Solvent-accessible surface area (backbone atoms only — not comparable to full-atom values): 5066 Å² total; per-residue (Å²): 131,76,47,78,72,44,79,70,40,85,42,82,90,72,83,91,74,65,74,76,68,72,71,58,63,60,47,74,39,81,89,83,72,48,74,49,69,65,88,73,60,69,54,72,49,76,69,84,65,92,53,94,86,54,67,38,60,35,41,37,40,61,77,53,68,24,29,38,38,35,47,96,55,25,29,34,22,31,76,118

Sequence (80 aa):
MPQLNAEAQPAVPLPAHRKVWLEPRSAAVSGNRGWAERIHAGSYCGVLPKAENADITLQLEGDLQGCLRINSGHCSLSNP

Secondary structure (DSSP, 8-state):
-PPBTPPPEE--------GGGGS-SEEE-TTT--EEE----EEEES---SSTTS-EEEEEEESS-EEEEEETTEEEEE--

Foldseek 3Di:
DADEPDDWDFADDDDDDDPVVVPDQKDQDPPNPGIDHDPWDWDWDDDDDPDSQDWDWIATDGPDGAIWTDHPRIIHGYHD